Protein 2HIN (pdb70)

Nearest PDB structures (foldseek):
  6on0-assembly1_B  TM=9.895E-01  e=3.705E-09  Ravinvirus N15
  3bd1-assembly1_A-1  TM=7.843E-01  e=5.712E-02  Xylella fastidiosa subsp. sandyi Ann-1
  5w8y-assembly1_A  TM=6.637E-01  e=2.767E-02  Xylella fastidiosa subsp. sandyi Ann-1
  4pu8-assembly1_B  TM=6.101E-01  e=2.568E+00  Shewanella oneidensis MR-1
  2or1-assembly1_L  TM=6.268E-01  e=4.698E+00  Phage 434

CATH classification: 1.10.260.40

Structure (mmCIF, N/CA/C/O backbone):
data_2HIN
#
_entry.id   2HIN
#
_cell.length_a   25.579
_cell.length_b   49.512
_cell.length_c   43.768
_cell.angle_alpha   90.000
_cell.angle_beta   91.750
_cell.angle_gamma   90.000
#
_symmetry.space_group_name_H-M   'P 1 21 1'
#
loop_
_entity.id
_entity.type
_entity.pdbx_description
1 polymer 'Repressor protein'
2 non-polymer 'SULFATE ION'
3 water water
#
loop_
_atom_site.group_PDB
_atom_site.id
_atom_site.type_symbol
_atom_site.label_atom_id
_atom_site.label_alt_id
_atom_site.label_comp_id
_atom_site.label_asym_id
_atom_site.label_entity_id
_atom_site.label_seq_id
_atom_site.pdbx_PDB_ins_code
_atom_site.Cartn_x
_atom_site.Cartn_y
_atom_site.Cartn_z
_atom_site.occupancy
_atom_site.B_iso_or_equiv
_atom_site.auth_seq_id
_atom_site.auth_comp_id
_atom_site.auth_asym_id
_atom_site.auth_atom_id
_atom_site.pdbx_PDB_model_num
ATOM 1 N N . MET A 1 1 ? -3.850 10.167 19.042 1.00 12.95 1 MET A N 1
ATOM 2 C CA . MET A 1 1 ? -3.320 10.492 17.691 1.00 12.17 1 MET A CA 1
ATOM 3 C C . MET A 1 1 ? -3.267 9.230 16.864 1.00 12.47 1 MET A C 1
ATOM 4 O O . MET A 1 1 ? -3.075 8.157 17.400 1.00 13.89 1 MET A O 1
ATOM 9 N N A LYS A 1 2 ? -3.433 9.362 15.563 0.50 12.40 2 LYS A N 1
ATOM 10 N N B LYS A 1 2 ? -3.403 9.420 15.554 0.50 11.91 2 LYS A N 1
ATOM 11 C CA A LYS A 1 2 ? -3.339 8.205 14.693 0.50 12.30 2 LYS A CA 1
ATOM 12 C CA B LYS A 1 2 ? -3.288 8.365 14.544 0.50 12.01 2 LYS A CA 1
ATOM 13 C C A LYS A 1 2 ? -1.892 7.955 14.315 0.50 11.34 2 LYS A C 1
ATOM 14 C C B LYS A 1 2 ? -1.829 7.963 14.370 0.50 10.69 2 LYS A C 1
ATOM 15 O O A LYS A 1 2 ? -1.075 8.877 14.300 0.50 10.95 2 LYS A O 1
ATOM 16 O O B LYS A 1 2 ? -0.935 8.790 14.568 0.50 10.43 2 LYS A O 1
ATOM 27 N N . PRO A 1 3 ? -1.568 6.700 13.962 1.00 11.60 3 PRO A N 1
ATOM 28 C CA . PRO A 1 3 ? -0.200 6.349 13.619 1.00 12.18 3 PRO A CA 1
ATOM 29 C C . PRO A 1 3 ? 0.381 7.219 12.502 1.00 11.00 3 PRO A C 1
ATOM 30 O O . PRO A 1 3 ? 1.538 7.567 12.561 1.00 11.33 3 PRO A O 1
ATOM 34 N N A GLU A 1 4 ? -0.424 7.647 11.535 0.50 10.27 4 GLU A N 1
ATOM 35 N N B GLU A 1 4 ? -0.434 7.567 11.516 0.50 11.30 4 GLU A N 1
ATOM 36 C CA A GLU A 1 4 ? 0.112 8.494 10.459 0.50 11.12 4 GLU A CA 1
ATOM 37 C CA B GLU A 1 4 ? 0.020 8.416 10.417 0.50 12.46 4 GLU A CA 1
ATOM 38 C C A GLU A 1 4 ? 0.466 9.898 10.958 0.50 11.11 4 GLU A C 1
ATOM 39 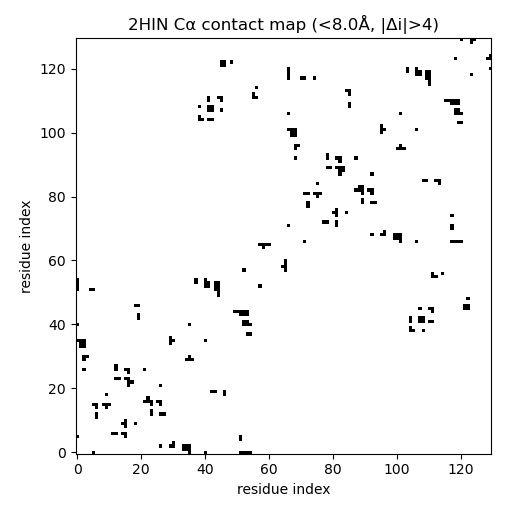C C B GLU A 1 4 ? 0.510 9.765 10.937 0.50 11.89 4 GLU A C 1
ATOM 40 O O A GLU A 1 4 ? 1.300 10.572 10.351 0.50 10.77 4 GLU A O 1
ATOM 41 O O B GLU A 1 4 ? 1.483 10.316 10.420 0.50 11.93 4 GLU A O 1
ATOM 52 N N A GLU A 1 5 ? -0.185 10.359 12.023 0.50 12.02 5 GLU A N 1
ATOM 53 N N B GLU A 1 5 ? -0.171 10.296 11.949 0.50 12.23 5 GLU A N 1
ATOM 54 C CA A GLU A 1 5 ? 0.195 11.627 12.656 0.50 12.99 5 GLU A CA 1
ATOM 55 C CA B GLU A 1 5 ? 0.174 11.600 12.527 0.50 12.86 5 GLU A CA 1
ATOM 56 C C A GLU A 1 5 ? 1.574 11.541 13.216 0.50 12.75 5 GLU A C 1
ATOM 57 C C B GLU A 1 5 ? 1.503 11.578 13.294 0.50 12.43 5 GLU A C 1
ATOM 58 O O A GLU A 1 5 ? 2.395 12.459 13.079 0.50 13.23 5 GLU A O 1
ATOM 59 O O B GLU A 1 5 ? 2.228 12.588 13.348 0.50 11.90 5 GLU A O 1
ATOM 70 N N . LEU A 1 6 ? 1.805 10.437 13.909 1.00 13.16 6 LEU A N 1
ATOM 71 C CA . LEU A 1 6 ? 3.064 10.209 14.526 1.00 13.58 6 LEU A CA 1
ATOM 72 C C . LEU A 1 6 ? 4.128 10.247 13.430 1.00 12.40 6 LEU A C 1
ATOM 73 O O . LEU A 1 6 ? 5.161 10.924 13.578 1.00 14.22 6 LEU A O 1
ATOM 78 N N . VAL A 1 7 ? 3.881 9.551 12.305 1.00 13.38 7 VAL A N 1
ATOM 79 C CA . VAL A 1 7 ? 4.832 9.543 11.191 1.00 13.55 7 VAL A CA 1
ATOM 80 C C . VAL A 1 7 ? 5.026 10.946 10.560 1.00 13.92 7 VAL A C 1
ATOM 81 O O . VAL A 1 7 ? 6.140 11.356 10.279 1.00 16.33 7 VAL A O 1
ATOM 85 N N . ARG A 1 8 ? 3.947 11.697 10.365 1.00 12.66 8 ARG A N 1
ATOM 86 C CA . ARG A 1 8 ? 4.035 13.079 9.858 1.00 13.28 8 ARG A CA 1
ATOM 87 C C . ARG A 1 8 ? 4.883 13.956 10.767 1.00 12.70 8 ARG A C 1
ATOM 88 O O . ARG A 1 8 ? 5.680 14.763 10.298 1.00 14.03 8 ARG A O 1
ATOM 96 N N . HIS A 1 9 ? 4.709 13.810 12.078 1.00 11.77 9 HIS A N 1
ATOM 97 C CA . HIS A 1 9 ? 5.427 14.639 13.038 1.00 12.26 9 HIS A CA 1
ATOM 98 C C . HIS A 1 9 ? 6.937 14.452 12.930 1.00 12.16 9 HIS A C 1
ATOM 99 O O . HIS A 1 9 ? 7.693 15.420 12.959 1.00 13.25 9 HIS A O 1
ATOM 106 N N . PHE A 1 10 ? 7.376 13.200 12.878 1.00 12.08 10 PHE A N 1
ATOM 107 C CA . PHE A 1 10 ? 8.813 12.901 12.895 1.00 13.24 10 PHE A CA 1
ATOM 108 C C . PHE A 1 10 ? 9.421 12.831 11.492 1.00 14.09 10 PHE A C 1
ATOM 109 O O . PHE A 1 10 ? 10.634 12.952 11.347 1.00 17.00 10 PHE A O 1
ATOM 117 N N . GLY A 1 11 ? 8.585 12.583 10.490 1.00 13.90 11 GLY A N 1
ATOM 118 C CA . GLY A 1 11 ? 8.989 12.590 9.068 1.00 14.70 11 GLY A CA 1
ATOM 119 C C . GLY A 1 11 ? 8.920 11.220 8.414 1.00 14.39 11 GLY A C 1
ATOM 120 O O . GLY A 1 11 ? 8.520 11.100 7.254 1.00 16.14 11 GLY A O 1
ATOM 121 N N . ASP A 1 12 ? 9.356 10.176 9.103 1.00 13.64 12 ASP A N 1
ATOM 122 C CA . ASP A 1 12 ? 9.258 8.798 8.592 1.00 13.64 12 ASP A CA 1
ATOM 123 C C . ASP A 1 12 ? 9.190 7.830 9.751 1.00 13.06 12 ASP A C 1
ATOM 124 O O . ASP A 1 12 ? 9.285 8.243 10.918 1.00 13.13 12 ASP A O 1
ATOM 129 N N . VAL A 1 13 ? 8.998 6.556 9.434 1.00 12.99 13 VAL A N 1
ATOM 130 C CA . VAL A 1 13 ? 8.841 5.551 10.486 1.00 13.33 13 VAL A CA 1
ATOM 131 C C . VAL A 1 13 ? 10.072 5.420 11.350 1.00 12.83 13 VAL A C 1
ATOM 132 O O . VAL A 1 13 ? 9.946 5.342 12.571 1.00 13.65 13 VAL A O 1
ATOM 136 N N A GLU A 1 14 ? 11.249 5.399 10.733 0.50 13.44 14 GLU A N 1
ATOM 137 N N B GLU A 1 14 ? 11.257 5.379 10.746 0.50 13.13 14 GLU A N 1
ATOM 138 C CA A GLU A 1 14 ? 12.479 5.225 11.474 0.50 14.29 14 GLU A CA 1
ATOM 139 C CA B GLU A 1 14 ? 12.468 5.204 11.530 0.50 14.55 14 GLU A CA 1
ATOM 140 C C A GLU A 1 14 ? 12.660 6.344 12.497 0.50 13.86 14 GLU A C 1
ATOM 141 C C B GLU A 1 14 ? 12.643 6.348 12.523 0.50 13.86 14 GLU A C 1
ATOM 142 O O A GLU A 1 14 ? 13.011 6.096 13.649 0.50 14.56 14 GLU A O 1
ATOM 143 O O B GLU A 1 14 ? 12.967 6.119 13.688 0.50 14.25 14 GLU A O 1
ATOM 154 N N . LYS A 1 15 ? 12.420 7.577 12.070 1.00 14.05 15 LYS A N 1
ATOM 155 C CA . LYS A 1 15 ? 12.558 8.731 12.959 1.00 13.82 15 LYS A CA 1
ATOM 156 C C . LYS A 1 15 ? 11.474 8.710 14.051 1.00 12.68 15 LYS A C 1
ATOM 157 O O . LYS A 1 15 ? 11.748 9.087 15.182 1.00 13.07 15 LYS A O 1
ATOM 163 N N . ALA A 1 16 ? 10.270 8.263 13.711 1.00 12.28 16 ALA A N 1
ATOM 164 C CA . ALA A 1 16 ? 9.215 8.132 14.713 1.00 12.00 16 ALA A CA 1
ATOM 165 C C . ALA A 1 16 ? 9.581 7.074 15.763 1.00 11.66 16 ALA A C 1
ATOM 166 O O . ALA A 1 16 ? 9.374 7.281 16.963 1.00 12.37 16 ALA A O 1
ATOM 168 N N . ALA A 1 17 ? 10.115 5.937 15.315 1.00 11.51 17 ALA A N 1
ATOM 169 C CA . ALA A 1 17 ? 10.492 4.872 16.237 1.00 11.30 17 ALA A CA 1
ATOM 170 C C . ALA A 1 17 ? 11.533 5.363 17.223 1.00 11.54 17 ALA A C 1
ATOM 171 O O . ALA A 1 17 ? 11.417 5.131 18.419 1.00 12.77 17 ALA A O 1
ATOM 173 N N . VAL A 1 18 ? 12.535 6.070 16.723 1.00 12.19 18 VAL A N 1
ATOM 174 C CA . VAL A 1 18 ? 13.557 6.621 17.619 1.00 13.26 18 VAL A CA 1
ATOM 175 C C . VAL A 1 18 ? 12.913 7.641 18.561 1.00 13.50 18 VAL A C 1
ATOM 176 O O . VAL A 1 18 ? 13.181 7.651 19.761 1.00 15.06 18 VAL A O 1
ATOM 180 N N A GLY A 1 19 ? 12.036 8.492 18.043 0.50 13.43 19 GLY A N 1
ATOM 181 N N B GLY A 1 19 ? 12.080 8.488 17.963 0.50 13.08 19 GLY A N 1
ATOM 182 C CA A GLY A 1 19 ? 11.411 9.534 18.866 0.50 14.23 19 GLY A CA 1
ATOM 183 C CA B GLY A 1 19 ? 11.467 9.615 18.632 0.50 13.51 19 GLY A CA 1
ATOM 184 C C A GLY A 1 19 ? 10.574 9.003 20.004 0.50 14.46 19 GLY A C 1
ATOM 185 C C B GLY A 1 19 ? 10.621 9.224 19.813 0.50 12.81 19 GLY A C 1
ATOM 186 O O A GLY A 1 19 ? 10.533 9.591 21.095 0.50 15.51 19 GLY A O 1
ATOM 187 O O B GLY A 1 19 ? 10.453 10.017 20.737 0.50 12.94 19 GLY A O 1
ATOM 188 N N A VAL A 1 20 ? 9.901 7.887 19.759 0.50 14.25 20 VAL A N 1
ATOM 189 N N B VAL A 1 20 ? 10.073 8.012 19.802 0.50 11.93 20 VAL A N 1
ATOM 190 C CA A VAL A 1 20 ? 8.991 7.334 20.747 0.50 14.09 20 VAL A CA 1
ATOM 191 C CA B VAL A 1 20 ? 9.233 7.567 20.917 0.50 12.66 20 VAL A CA 1
ATOM 192 C C A VAL A 1 20 ? 9.568 6.087 21.458 0.50 13.28 20 VAL A C 1
ATOM 193 C C B VAL A 1 20 ? 9.663 6.244 21.568 0.50 12.25 20 VAL A C 1
ATOM 194 O O A VAL A 1 20 ? 8.872 5.438 22.236 0.50 14.45 20 VAL A O 1
ATOM 195 O O B VAL A 1 20 ? 8.995 5.735 22.447 0.50 13.97 20 VAL A O 1
ATOM 202 N N . GLY A 1 21 ? 10.823 5.728 21.186 1.00 12.86 21 GLY A N 1
ATOM 203 C CA . GLY A 1 21 ? 11.446 4.620 21.912 1.00 13.09 21 GLY A CA 1
ATOM 204 C C . GLY A 1 21 ? 10.913 3.239 21.602 1.00 13.05 21 GLY A C 1
ATOM 205 O O . GLY A 1 21 ? 10.848 2.404 22.498 1.00 14.18 21 GLY A O 1
ATOM 206 N N . VAL A 1 22 ? 10.552 2.972 20.342 1.00 12.26 22 VAL A N 1
ATOM 207 C CA . VAL A 1 22 ? 10.068 1.639 19.927 1.00 12.08 22 VAL A CA 1
ATOM 208 C C . VAL A 1 22 ? 10.821 1.197 18.693 1.00 11.84 22 VAL A C 1
ATOM 209 O O . VAL A 1 22 ? 11.639 1.932 18.151 1.00 12.92 22 VAL A O 1
ATOM 213 N N . THR A 1 23 ? 10.555 -0.022 18.256 1.00 12.29 23 THR A N 1
ATOM 214 C CA . THR A 1 23 ? 11.142 -0.514 17.011 1.00 11.57 23 THR A CA 1
ATOM 215 C C . THR A 1 23 ? 10.374 0.050 15.809 1.00 10.64 23 THR A C 1
ATOM 216 O O . THR A 1 23 ? 9.167 0.298 15.874 1.00 10.95 23 THR A O 1
ATOM 220 N N . PRO A 1 24 ? 11.050 0.154 14.660 1.00 10.99 24 PRO A N 1
ATOM 221 C CA . PRO A 1 24 ? 10.310 0.488 13.444 1.00 10.60 24 PRO A CA 1
ATOM 222 C C . PRO A 1 24 ? 9.188 -0.500 13.160 1.00 10.52 24 PRO A C 1
ATOM 223 O O . PRO A 1 24 ? 8.113 -0.099 12.706 1.00 10.51 24 PRO A O 1
ATOM 227 N N . GLY A 1 25 ? 9.437 -1.782 13.378 1.00 10.17 25 GLY A N 1
ATOM 228 C CA . GLY A 1 25 ? 8.414 -2.785 13.152 1.00 10.61 25 GLY A CA 1
ATOM 229 C C . GLY A 1 25 ? 7.155 -2.536 13.962 1.00 10.22 25 GLY A C 1
ATOM 230 O O . GLY A 1 25 ? 6.050 -2.742 13.476 1.00 10.52 25 GLY A O 1
ATOM 231 N N . ALA A 1 26 ? 7.308 -2.071 15.207 1.00 10.40 26 ALA A N 1
ATOM 232 C CA . ALA A 1 26 ? 6.154 -1.739 16.026 1.00 10.16 26 ALA A CA 1
ATOM 233 C C . ALA A 1 26 ? 5.344 -0.618 15.398 1.00 9.75 26 ALA A C 1
ATOM 234 O O . ALA A 1 26 ? 4.123 -0.656 15.418 1.00 10.31 26 ALA A O 1
ATOM 236 N N . VAL A 1 27 ? 6.015 0.411 14.893 1.00 9.76 27 VAL A N 1
ATOM 237 C CA . VAL A 1 27 ? 5.293 1.522 14.261 1.00 9.61 27 VAL A CA 1
ATOM 238 C C . VAL A 1 27 ? 4.505 1.035 13.037 1.00 9.00 27 VAL A C 1
ATOM 239 O O . VAL A 1 27 ? 3.349 1.413 12.846 1.00 9.19 27 VAL A O 1
ATOM 243 N N . TYR A 1 28 ? 5.114 0.161 12.223 1.00 8.97 28 TYR A N 1
ATOM 244 C CA . TYR A 1 28 ? 4.370 -0.416 11.094 1.00 9.54 28 TYR A CA 1
ATOM 245 C C . TYR A 1 28 ? 3.171 -1.225 11.585 1.00 9.60 28 TYR A C 1
ATOM 246 O O . TYR A 1 28 ? 2.138 -1.193 10.942 1.00 9.80 28 TYR A O 1
ATOM 255 N N A GLN A 1 29 ? 3.293 -1.935 12.705 0.50 9.78 29 GLN A N 1
ATOM 256 N N B GLN A 1 29 ? 3.310 -1.956 12.693 0.50 9.52 29 GLN A N 1
ATOM 257 C CA A GLN A 1 29 ? 2.133 -2.661 13.203 0.50 10.10 29 GLN A CA 1
ATOM 258 C CA B GLN A 1 29 ? 2.147 -2.650 13.235 0.50 10.07 29 GLN A CA 1
ATOM 259 C C A GLN A 1 29 ? 1.038 -1.731 13.730 0.50 9.93 29 GLN A C 1
ATOM 260 C C B GLN A 1 29 ? 1.046 -1.676 13.610 0.50 9.65 29 GLN A C 1
ATOM 261 O O A GLN A 1 29 ? -0.141 -2.063 13.647 0.50 9.36 29 GLN A O 1
ATOM 262 O O B GLN A 1 29 ? -0.120 -1.927 13.308 0.50 9.41 29 GLN A O 1
ATOM 273 N N . TRP A 1 30 ? 1.400 -0.562 14.252 1.00 9.09 30 TRP A N 1
ATOM 274 C CA . TRP A 1 30 ? 0.381 0.443 14.604 1.00 9.23 30 TRP A CA 1
ATOM 275 C C . TRP A 1 30 ? -0.334 0.952 13.352 1.00 9.35 30 TRP A C 1
ATOM 276 O O . TRP A 1 30 ? -1.546 1.085 13.337 1.00 9.47 30 TRP A O 1
ATOM 287 N N . LEU A 1 31 ? 0.437 1.227 12.305 1.00 9.19 31 LEU A N 1
ATOM 288 C CA . LEU A 1 31 ? -0.153 1.664 11.027 1.00 9.14 31 LEU A CA 1
ATOM 289 C C . LEU A 1 31 ? -1.120 0.612 10.521 1.00 9.59 31 LEU A C 1
ATOM 290 O O . LEU A 1 31 ? -2.253 0.919 10.140 1.00 9.63 31 LEU A O 1
ATOM 295 N N . GLN A 1 32 ? -0.672 -0.639 10.515 1.00 9.45 32 GLN A N 1
ATOM 296 C CA . GLN A 1 32 ? -1.512 -1.728 10.016 1.00 9.72 32 GLN A CA 1
ATOM 297 C C . GLN A 1 32 ? -2.770 -1.909 10.855 1.00 9.89 32 GLN A C 1
ATOM 298 O O . GLN A 1 32 ? -3.811 -2.284 10.334 1.00 11.18 32 GLN A O 1
ATOM 304 N N . ALA A 1 33 ? -2.642 -1.702 12.152 1.00 9.48 33 ALA A N 1
ATOM 305 C CA . ALA A 1 33 ? -3.768 -1.855 13.081 1.00 10.24 33 ALA A CA 1
ATOM 306 C C . ALA A 1 33 ? -4.700 -0.682 13.075 1.00 10.23 33 ALA A C 1
ATOM 307 O O . ALA A 1 33 ? -5.790 -0.748 13.656 1.00 11.65 33 ALA A O 1
ATOM 309 N N A GLY A 1 34 ? -4.322 0.411 12.415 0.50 10.29 34 GLY A N 1
ATOM 310 N N B GLY A 1 34 ? -4.277 0.415 12.447 0.50 10.91 34 GLY A N 1
ATOM 311 C CA A GLY A 1 34 ? -5.107 1.630 12.442 0.50 11.25 34 GLY A CA 1
ATOM 312 C CA B GLY A 1 34 ? -5.015 1.663 12.452 0.50 11.88 34 GLY A CA 1
ATOM 313 C C A GLY A 1 34 ? -5.194 2.232 13.829 0.50 10.88 34 GLY A C 1
ATOM 314 C C B GLY A 1 34 ? -5.018 2.374 13.790 0.50 11.77 34 GLY A C 1
ATOM 315 O O A GLY A 1 34 ? -6.152 2.931 14.127 0.50 11.29 34 GLY A O 1
ATOM 316 O O B GLY A 1 34 ? -5.698 3.388 13.905 0.50 13.24 34 GLY A O 1
ATOM 317 N N A GLU A 1 35 ? -4.223 1.968 14.695 0.50 10.03 35 GLU A N 1
ATOM 318 N N B GLU A 1 35 ? -4.260 1.856 14.771 0.50 11.68 35 GLU A N 1
ATOM 319 C CA A GLU A 1 35 ? -4.254 2.582 15.993 0.50 11.91 35 GLU A CA 1
ATOM 320 C CA B GLU A 1 35 ? -4.376 2.223 16.179 0.50 12.20 35 GLU A CA 1
ATOM 321 C C A GLU A 1 35 ? -3.041 2.212 16.813 0.50 11.45 35 GLU A C 1
ATOM 322 C C B GLU A 1 35 ? -2.997 2.157 16.834 0.50 11.68 35 GLU A C 1
ATOM 323 O O A GLU A 1 35 ? -2.506 1.096 16.770 0.50 12.58 35 GLU A O 1
ATOM 324 O O B GLU A 1 35 ? -2.242 1.194 16.630 0.50 11.38 35 GLU A O 1
ATOM 335 N N . ILE A 1 36 ? -2.653 3.194 17.602 1.00 11.09 36 ILE A N 1
ATOM 336 C CA . ILE A 1 36 ? -1.565 3.114 18.567 1.00 11.48 36 ILE A CA 1
ATOM 337 C C . ILE A 1 36 ? -2.189 2.722 19.904 1.00 11.50 36 ILE A C 1
ATOM 338 O O . ILE A 1 36 ? -3.200 3.310 20.312 1.00 12.04 36 ILE A O 1
ATOM 343 N N . PRO A 1 37 ? -1.606 1.754 20.622 1.00 13.35 37 PRO A N 1
ATOM 344 C CA . PRO A 1 37 ? -2.138 1.383 21.937 1.00 14.37 37 PRO A CA 1
ATOM 345 C C . PRO A 1 37 ? -2.257 2.579 22.878 1.00 13.62 37 PRO A C 1
ATOM 346 O O . PRO A 1 37 ? -1.411 3.459 22.865 1.00 12.64 37 PRO A O 1
ATOM 350 N N . PRO A 1 38 ? -3.310 2.628 23.701 1.00 14.90 38 PRO A N 1
ATOM 351 C CA . PRO A 1 38 ? -3.506 3.802 24.572 1.00 14.75 38 PRO A CA 1
ATOM 352 C C . PRO A 1 38 ? -2.345 4.189 25.498 1.00 13.79 38 PRO A C 1
ATOM 353 O O . PRO A 1 38 ? -2.062 5.381 25.630 1.00 12.89 38 PRO A O 1
ATOM 357 N N A LEU A 1 39 ? -1.812 3.202 26.201 0.50 13.94 39 LEU A N 1
ATOM 358 N N B LEU A 1 39 ? -1.575 3.240 26.061 0.50 13.09 39 LEU A N 1
ATOM 359 C CA A LEU A 1 39 ? -0.739 3.443 27.118 0.50 13.47 39 LEU A CA 1
ATOM 360 C CA B LEU A 1 39 ? -0.374 3.624 26.860 0.50 12.26 39 LEU A CA 1
ATOM 361 C C A LEU A 1 39 ? 0.365 4.132 26.334 0.50 12.56 39 LEU A C 1
ATOM 362 C C B LEU A 1 39 ? 0.706 4.318 26.014 0.50 11.43 39 LEU A C 1
ATOM 363 O O A LEU A 1 39 ? 0.950 5.128 26.765 0.50 12.64 39 LEU A O 1
ATOM 364 O O B LEU A 1 39 ? 1.345 5.292 26.459 0.50 10.50 39 LEU A O 1
ATOM 373 N N A ARG A 1 40 ? 0.623 3.590 25.156 0.50 11.77 40 ARG A N 1
ATOM 374 N N B ARG A 1 40 ? 0.920 3.817 24.799 0.50 10.22 40 ARG A N 1
ATOM 375 C CA A ARG A 1 40 ? 1.639 4.130 24.280 0.50 10.90 40 ARG A CA 1
ATOM 376 C CA B ARG A 1 40 ? 1.893 4.426 23.903 0.50 10.43 40 ARG A CA 1
ATOM 377 C C A ARG A 1 40 ? 1.299 5.543 23.805 0.50 9.94 40 ARG A C 1
ATOM 378 C C B ARG A 1 40 ? 1.416 5.814 23.471 0.50 9.94 40 ARG A C 1
ATOM 379 O O A ARG A 1 40 ? 2.187 6.397 23.768 0.50 9.44 40 ARG A O 1
ATOM 380 O O B ARG A 1 40 ? 2.219 6.743 23.368 0.50 9.30 40 ARG A O 1
ATOM 395 N N A GLN A 1 41 ? 0.037 5.823 23.457 0.50 9.03 41 GLN A N 1
ATOM 396 N N B GLN A 1 41 ? 0.103 5.977 23.274 0.50 9.85 41 GLN A N 1
ATOM 397 C CA A GLN A 1 41 ? -0.319 7.178 23.013 0.50 9.21 41 GLN A CA 1
ATOM 398 C CA B GLN A 1 41 ? -0.439 7.299 22.977 0.50 9.81 41 GLN A CA 1
ATOM 399 C C A GLN A 1 41 ? 0.015 8.206 24.079 0.50 8.65 41 GLN A C 1
ATOM 400 C C B GLN A 1 41 ? -0.105 8.284 24.081 0.50 9.43 41 GLN A C 1
ATOM 401 O O A GLN A 1 41 ? 0.481 9.306 23.769 0.50 9.23 41 GLN A O 1
ATOM 402 O O B GLN A 1 41 ? 0.241 9.432 23.799 0.50 8.92 41 GLN A O 1
ATOM 413 N N . SER A 1 42 ? -0.237 7.885 25.342 1.00 9.20 42 SER A N 1
ATOM 414 C CA . SER A 1 42 ? 0.116 8.790 26.434 1.00 9.36 42 SER A CA 1
ATOM 415 C C . SER A 1 42 ? 1.583 9.133 26.418 1.00 9.23 42 SER A C 1
ATOM 416 O O . SER A 1 42 ? 1.975 10.284 26.615 1.00 9.57 42 SER A O 1
ATOM 419 N N . ASP A 1 43 ? 2.407 8.123 26.208 1.00 9.32 43 ASP A N 1
ATOM 420 C CA . ASP A 1 43 ? 3.853 8.334 26.176 1.00 9.96 43 ASP A CA 1
ATOM 421 C C . ASP A 1 43 ? 4.255 9.239 24.998 1.00 9.72 43 ASP A C 1
ATOM 422 O O . ASP A 1 43 ? 5.143 10.074 25.146 1.00 10.51 43 ASP A O 1
ATOM 427 N N . ILE A 1 44 ? 3.618 9.061 23.842 1.00 9.77 44 ILE A N 1
ATOM 428 C CA . ILE A 1 44 ? 3.908 9.895 22.682 1.00 9.65 44 ILE A CA 1
ATOM 429 C C . ILE A 1 44 ? 3.504 11.342 22.965 1.00 8.97 44 ILE A C 1
ATOM 430 O O . ILE A 1 44 ? 4.234 12.275 22.606 1.00 9.79 44 ILE A O 1
ATOM 435 N N . GLU A 1 45 ? 2.355 11.538 23.598 1.00 9.06 45 GLU A N 1
ATOM 436 C CA . GLU A 1 45 ? 1.914 12.884 23.971 1.00 9.20 45 GLU A CA 1
ATOM 437 C C . GLU A 1 45 ? 2.929 13.562 24.874 1.00 8.80 45 GLU A C 1
ATOM 438 O O . GLU A 1 45 ? 3.325 14.702 24.651 1.00 9.98 45 GLU A O 1
ATOM 444 N N . VAL A 1 46 ? 3.407 12.849 25.879 1.00 8.92 46 VAL A N 1
ATOM 445 C CA . VAL A 1 46 ? 4.404 13.402 26.801 1.00 9.66 46 VAL A CA 1
ATOM 446 C C . VAL A 1 46 ? 5.722 13.641 26.058 1.00 9.18 46 VAL A C 1
ATOM 447 O O . VAL A 1 46 ? 6.332 14.707 26.210 1.00 10.34 46 VAL A O 1
ATOM 451 N N . ARG A 1 47 ? 6.180 12.676 25.283 1.00 9.60 47 ARG A N 1
ATOM 452 C CA . ARG A 1 47 ? 7.508 12.751 24.709 1.00 11.11 47 ARG A CA 1
ATOM 453 C C . ARG A 1 47 ? 7.612 13.667 23.499 1.00 10.72 47 ARG A C 1
ATOM 454 O O . ARG A 1 47 ? 8.720 13.952 23.072 1.00 13.68 47 ARG A O 1
ATOM 462 N N . THR A 1 48 ? 6.485 14.178 23.018 1.00 10.36 48 THR A N 1
ATOM 463 C CA . THR A 1 48 ? 6.434 15.261 22.029 1.00 10.72 48 THR A CA 1
ATOM 464 C C . THR A 1 48 ? 6.081 16.592 22.691 1.00 10.90 48 THR A C 1
ATOM 465 O O . THR A 1 48 ? 5.726 17.555 22.000 1.00 11.27 48 THR A O 1
ATOM 469 N N . ALA A 1 49 ? 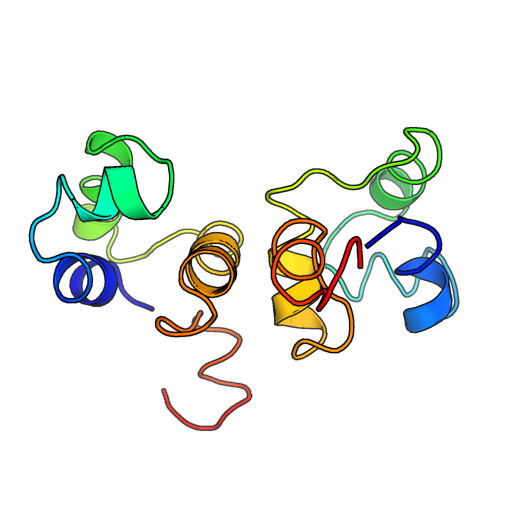6.214 16.673 24.016 1.00 10.60 49 ALA A N 1
ATOM 470 C CA . ALA A 1 49 ? 5.952 17.923 24.756 1.00 11.17 49 ALA A CA 1
ATOM 471 C C . ALA A 1 49 ? 4.542 18.436 24.443 1.00 11.06 49 ALA A C 1
ATOM 472 O O . ALA A 1 49 ? 4.299 19.632 24.302 1.00 11.85 49 ALA A O 1
ATOM 474 N N . TYR A 1 50 ? 3.627 17.494 24.323 1.00 10.51 50 TYR A N 1
ATOM 475 C CA . TYR A 1 50 ? 2.197 17.709 24.138 1.00 11.74 50 TYR A CA 1
ATOM 476 C C . TYR A 1 50 ? 1.826 18.142 22.735 1.00 11.84 50 TYR A C 1
ATOM 477 O O . TYR A 1 50 ? 0.676 18.511 22.486 1.00 13.96 50 TYR A O 1
ATOM 486 N N A LYS A 1 51 ? 2.766 18.093 21.798 0.50 12.14 51 LYS A N 1
ATOM 487 N N B LYS A 1 51 ? 2.766 18.091 21.811 0.50 11.37 51 LYS A N 1
ATOM 488 C CA A LYS A 1 51 ? 2.452 18.494 20.412 0.50 13.07 51 LYS A CA 1
ATOM 489 C CA B LYS A 1 51 ? 2.454 18.484 20.436 0.50 13.06 51 LYS A CA 1
ATOM 490 C C A LYS A 1 51 ? 1.523 17.522 19.706 0.50 12.79 51 LYS A C 1
ATOM 491 C C B LYS A 1 51 ? 1.403 17.530 19.871 0.50 12.82 51 LYS A C 1
ATOM 492 O O A LYS A 1 51 ? 0.746 17.938 18.853 0.50 12.99 51 LYS A O 1
ATOM 493 O O B LYS A 1 51 ? 0.350 17.961 19.379 0.50 13.62 51 LYS A O 1
ATOM 504 N N . LEU A 1 52 ? 1.653 16.230 20.006 1.00 11.55 52 LEU A N 1
ATOM 505 C CA . LEU A 1 52 ? 0.690 15.214 19.569 1.00 11.96 52 LEU A CA 1
ATOM 506 C C . LEU A 1 52 ? -0.177 14.850 20.769 1.00 12.28 52 LEU A C 1
ATOM 507 O O . LEU A 1 52 ? 0.321 14.695 21.886 1.00 15.10 52 LEU A O 1
ATOM 512 N N A LYS A 1 53 ? -1.475 14.720 20.554 0.50 12.45 53 LYS A N 1
ATOM 513 N N B LYS A 1 53 ? -1.475 14.721 20.520 0.50 12.55 53 LYS A N 1
ATOM 514 C CA A LYS A 1 53 ? -2.385 14.435 21.650 0.50 12.08 53 LYS A CA 1
ATOM 515 C CA B LYS A 1 53 ? -2.470 14.444 21.551 0.50 12.09 53 LYS A CA 1
ATOM 516 C C A LYS A 1 53 ? -2.999 13.063 21.517 0.50 11.37 53 LYS A C 1
ATOM 517 C C B LYS A 1 53 ? -2.940 13.006 21.478 0.50 11.14 53 LYS A C 1
ATOM 518 O O A LYS A 1 53 ? -3.515 12.682 20.447 0.50 11.86 53 LYS A O 1
ATOM 519 O O B LYS A 1 53 ? -3.301 12.515 20.394 0.50 11.31 53 LYS A O 1
ATOM 530 N N . SER A 1 54 ? -2.979 12.328 22.617 1.00 11.07 54 SER A N 1
ATOM 531 C CA . SER A 1 54 ? -3.661 11.065 22.706 1.00 11.14 54 SER A CA 1
ATOM 532 C C . SER A 1 54 ? -5.140 11.246 22.398 1.00 11.02 54 SER A C 1
ATOM 533 O O . SER A 1 54 ? -5.704 12.334 22.559 1.00 11.27 54 SER A O 1
ATOM 536 N N . ASP A 1 55 ? -5.781 10.167 22.021 1.00 12.10 55 ASP A N 1
ATOM 537 C CA . ASP A 1 55 ? -7.216 10.193 21.822 1.00 12.65 55 ASP A CA 1
ATOM 538 C C . ASP A 1 55 ? -7.909 10.589 23.136 1.00 12.18 55 ASP A C 1
ATOM 539 O O . ASP A 1 55 ? -8.884 11.339 23.110 1.00 12.68 55 ASP A O 1
ATOM 544 N N . PHE A 1 56 ? -7.385 10.141 24.280 1.00 11.84 56 PHE A N 1
ATOM 545 C CA . PHE A 1 56 ? -7.922 10.507 25.591 1.00 11.79 56 PHE A CA 1
ATOM 546 C C . PHE A 1 56 ? -7.986 12.041 25.736 1.00 10.81 56 PHE A C 1
ATOM 547 O O . PHE A 1 56 ? -9.020 12.620 26.071 1.00 12.03 56 PHE A O 1
ATOM 555 N N . THR A 1 57 ? -6.869 12.696 25.472 1.00 10.31 57 THR A N 1
ATOM 556 C CA . THR A 1 57 ? -6.801 14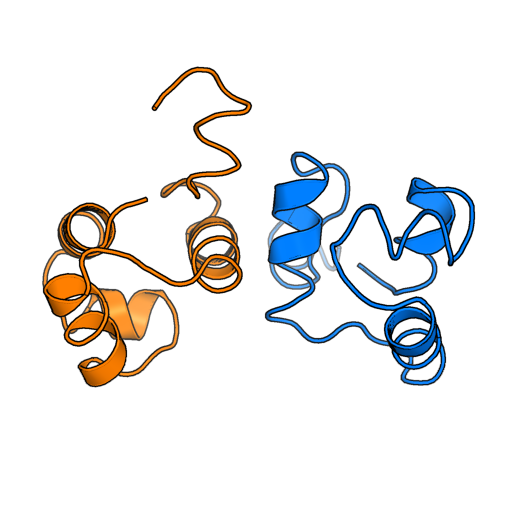.141 25.633 1.00 10.56 57 THR A CA 1
ATOM 557 C C . THR A 1 57 ? -7.644 14.857 24.576 1.00 10.40 57 THR A C 1
ATOM 558 O O . THR A 1 57 ? -8.381 15.787 24.878 1.00 11.25 57 THR A O 1
ATOM 562 N N A SER A 1 58 ? -7.503 14.475 23.320 0.49 10.64 58 SER A N 1
ATOM 563 N N B SER A 1 58 ? -7.576 14.348 23.344 0.50 10.58 58 SER A N 1
ATOM 564 C CA A SER A 1 58 ? -8.190 15.233 22.287 0.49 11.38 58 SER A CA 1
ATOM 565 C CA B SER A 1 58 ? -8.309 14.925 22.215 0.50 11.42 58 SER A CA 1
ATOM 566 C C A SER A 1 58 ? -9.704 15.158 22.477 0.49 10.82 58 SER A C 1
ATOM 567 C C B SER A 1 58 ? -9.820 14.875 22.433 0.50 11.20 58 SER A C 1
ATOM 568 O O A SER A 1 58 ? -10.402 16.162 22.290 0.49 11.76 58 SER A O 1
ATOM 569 O O B SER A 1 58 ? -10.519 15.825 22.087 0.50 12.61 58 SER A O 1
ATOM 574 N N A GLN A 1 59 ? -10.198 13.974 22.849 0.50 10.60 59 GLN A N 1
ATOM 575 N N B GLN A 1 59 ? -10.340 13.779 22.973 0.50 11.12 59 GLN A N 1
ATOM 576 C CA A GLN A 1 59 ? -11.639 13.730 23.069 0.50 11.63 59 GLN A CA 1
ATOM 577 C CA B GLN A 1 59 ? -11.790 13.692 23.166 0.50 12.02 59 GLN A CA 1
ATOM 578 C C A GLN A 1 59 ? -12.219 14.713 24.095 0.50 11.42 59 GLN A C 1
ATOM 579 C C B GLN A 1 59 ? -12.238 14.783 24.130 0.50 11.21 59 GLN A C 1
ATOM 580 O O A GLN A 1 59 ? -13.372 15.136 23.981 0.50 11.25 59 GLN A O 1
ATOM 581 O O B GLN A 1 59 ? -13.162 15.552 23.848 0.50 11.78 59 GLN A O 1
ATOM 592 N N A ARG A 1 60 ? -11.421 15.041 25.104 0.50 11.41 60 ARG A N 1
ATOM 593 N N B ARG A 1 60 ? -11.589 14.807 25.287 0.50 10.10 60 ARG A N 1
ATOM 594 C CA A ARG A 1 60 ? -11.822 15.953 26.182 0.50 13.59 60 ARG A CA 1
ATOM 595 C CA B ARG A 1 60 ? -12.037 15.617 26.414 0.50 11.85 60 ARG A CA 1
ATOM 596 C C A ARG A 1 60 ? -11.582 17.401 25.812 0.50 14.69 60 ARG A C 1
ATOM 597 C C B ARG A 1 60 ? -11.786 17.084 26.232 0.50 10.84 60 ARG A C 1
ATOM 598 O O A ARG A 1 60 ? -12.247 18.295 26.328 0.50 15.98 60 ARG A O 1
ATOM 599 O O B ARG A 1 60 ? -12.621 17.891 26.607 0.50 12.14 60 ARG A O 1
ATOM 614 N N A MET A 1 61 ? -10.616 17.627 24.931 0.50 16.86 61 MET A N 1
ATOM 615 N N B MET A 1 61 ? -10.618 17.445 25.721 0.50 10.65 61 MET A N 1
ATOM 616 C CA A MET A 1 61 ? -10.156 18.956 24.576 0.50 19.18 61 MET A CA 1
ATOM 617 C CA B MET A 1 61 ? -10.211 18.824 25.794 0.50 12.30 61 MET A CA 1
ATOM 618 C C A MET A 1 61 ? -10.758 19.255 23.221 0.50 20.48 61 MET A C 1
ATOM 619 C C B MET A 1 61 ? -10.647 19.608 24.551 0.50 14.23 61 MET A C 1
ATOM 620 O O A MET A 1 61 ? -10.219 20.016 22.422 0.50 23.17 61 MET A O 1
ATOM 621 O O B MET A 1 61 ? -10.364 20.809 24.461 0.50 14.65 61 MET A O 1
ATOM 630 N N A GLY A 1 62 ? -11.893 18.628 22.953 0.50 20.82 62 GLY A N 1
ATOM 631 N N B GLY A 1 62 ? -11.434 18.964 23.676 0.50 17.37 62 GLY A N 1
ATOM 632 C CA A GLY A 1 62 ? -12.705 19.024 21.835 0.50 20.62 62 GLY A CA 1
ATOM 633 C CA B GLY A 1 62 ? -12.108 19.617 22.519 0.50 18.03 62 GLY A CA 1
ATOM 634 C C A GLY A 1 62 ? -13.909 19.771 22.347 0.50 21.05 62 GLY A C 1
ATOM 635 C C B GLY A 1 62 ? -13.555 20.048 22.764 0.50 19.32 62 GLY A C 1
ATOM 636 O O A GLY A 1 62 ? -14.765 19.197 23.031 0.50 23.04 62 GLY A O 1
ATOM 637 O O B GLY A 1 62 ? -14.225 19.520 23.663 0.50 20.67 62 GLY A O 1
ATOM 638 N N . LYS A 1 63 ? -14.015 21.043 21.992 0.50 19.49 63 LYS A N 1
ATOM 639 C CA . LYS A 1 63 ? -15.272 21.739 22.275 0.50 19.19 63 LYS A CA 1
ATOM 640 C C . LYS A 1 63 ? -16.479 20.949 21.784 0.50 18.28 63 LYS A C 1
ATOM 641 O O . LYS A 1 63 ? -17.587 21.162 22.261 0.50 17.54 63 LYS A O 1
ATOM 647 N N . GLU A 1 64 ? -16.252 20.052 20.831 0.50 18.36 64 GLU A N 1
ATOM 648 C CA . GLU A 1 64 ? -17.284 19.150 20.332 0.50 19.64 64 GLU A CA 1
ATOM 649 C C . GLU A 1 64 ? -16.667 17.758 20.265 0.50 19.60 64 GLU A C 1
ATOM 650 O O . GLU A 1 64 ? -16.030 17.297 21.211 0.50 18.67 64 GLU A O 1
ATOM 656 N N . GLY A 1 65 ? -16.831 17.111 19.119 0.50 21.57 65 GLY A N 1
ATOM 657 C CA . GLY A 1 65 ? -16.184 15.837 18.866 0.50 22.48 65 GLY A CA 1
ATOM 658 C C . GLY A 1 65 ? -14.804 16.024 18.260 0.50 23.92 65 GLY A C 1
ATOM 659 O O . GLY A 1 65 ? -14.498 15.459 17.209 0.50 25.43 65 GLY A O 1
ATOM 660 N N . HIS A 1 66 ? -13.972 16.840 18.904 0.50 24.54 66 HIS A N 1
ATOM 661 C CA . HIS A 1 66 ? -12.546 16.838 18.603 0.50 23.94 66 HIS A CA 1
ATOM 662 C C . HIS A 1 66 ? -12.220 17.752 17.427 0.50 24.72 66 HIS A C 1
ATOM 663 O O . HIS A 1 66 ? -11.323 17.462 16.635 0.50 25.59 66 HIS A O 1
ATOM 670 N N . MET B 1 1 ? 7.252 11.586 38.110 1.00 13.79 1 MET B N 1
ATOM 671 C CA . MET B 1 1 ? 6.747 11.703 39.499 1.00 12.50 1 MET B CA 1
ATOM 672 C C . MET B 1 1 ? 7.083 10.442 40.271 1.00 12.38 1 MET B C 1
ATOM 673 O O . MET B 1 1 ? 7.100 9.333 39.725 1.00 14.23 1 MET B O 1
ATOM 678 N N . LYS B 1 2 ? 7.317 10.623 41.561 1.00 12.53 2 LYS B N 1
ATOM 679 C CA . LYS B 1 2 ? 7.549 9.521 42.487 1.00 12.59 2 LYS B CA 1
ATOM 680 C C . LYS B 1 2 ? 6.219 8.933 42.924 1.00 11.50 2 LYS B C 1
ATOM 681 O O . LYS B 1 2 ? 5.188 9.612 42.936 1.00 11.41 2 LYS B O 1
ATOM 687 N N . PRO B 1 3 ? 6.240 7.663 43.372 1.00 11.83 3 PRO B N 1
ATOM 688 C CA . PRO B 1 3 ? 4.996 7.068 43.836 1.00 12.34 3 PRO B CA 1
ATOM 689 C C . PRO B 1 3 ? 4.347 7.804 44.981 1.00 11.25 3 PRO B C 1
ATOM 690 O O . PRO B 1 3 ? 3.145 7.874 45.057 1.00 11.70 3 PRO B O 1
ATOM 694 N N . GLU B 1 4 ? 5.144 8.376 45.877 1.00 10.88 4 GLU B N 1
ATOM 695 C CA . GLU B 1 4 ? 4.571 9.144 46.985 1.00 12.25 4 GLU B CA 1
ATOM 696 C C . GLU B 1 4 ? 3.812 10.368 46.497 1.00 11.93 4 GLU B C 1
ATOM 697 O O . GLU B 1 4 ? 2.836 10.765 47.123 1.00 12.83 4 GLU B O 1
ATOM 703 N N . GLU B 1 5 ? 4.255 10.972 45.391 1.00 12.45 5 GLU B N 1
ATOM 704 C CA . GLU B 1 5 ? 3.593 12.140 44.828 1.00 13.04 5 GLU B CA 1
ATOM 705 C C . GLU B 1 5 ? 2.240 11.748 44.251 1.00 12.49 5 GLU B C 1
ATOM 706 O O . GLU B 1 5 ? 1.255 12.482 44.371 1.00 12.81 5 GLU B O 1
ATOM 712 N N . LEU B 1 6 ? 2.189 10.590 43.609 1.00 12.21 6 LEU B N 1
ATOM 713 C CA . LEU B 1 6 ? 0.945 10.062 43.126 1.00 13.03 6 LEU B CA 1
ATOM 714 C C . LEU B 1 6 ? -0.042 9.874 44.269 1.00 12.26 6 LEU B C 1
ATOM 715 O O . LEU B 1 6 ? -1.190 10.285 44.202 1.00 13.18 6 LEU B O 1
ATOM 720 N N . VAL B 1 7 ? 0.422 9.270 45.354 1.00 12.11 7 VAL B N 1
ATOM 721 C CA . VAL B 1 7 ? -0.459 9.013 46.494 1.00 12.73 7 VAL B CA 1
ATOM 722 C C . VAL B 1 7 ? -0.921 10.326 47.134 1.00 12.25 7 VAL B C 1
ATOM 723 O O . VAL B 1 7 ? -2.093 10.470 47.464 1.00 13.84 7 VAL B O 1
ATOM 727 N N . ARG B 1 8 ? -0.013 11.281 47.307 1.00 13.05 8 ARG B N 1
ATOM 728 C CA . ARG B 1 8 ? -0.383 12.586 47.882 1.00 14.72 8 ARG B CA 1
ATOM 729 C C . ARG B 1 8 ? -1.459 13.283 47.042 1.00 14.38 8 ARG B C 1
ATOM 730 O O . ARG B 1 8 ? -2.354 13.923 47.574 1.00 16.10 8 ARG B O 1
ATOM 738 N N A HIS B 1 9 ? -1.439 13.079 45.711 0.50 13.71 9 HIS B N 1
ATOM 739 N N B HIS B 1 9 ? -1.322 13.220 45.735 0.50 13.41 9 HIS B N 1
ATOM 740 C CA A HIS B 1 9 ? -2.400 13.696 44.754 0.50 13.71 9 HIS B CA 1
ATOM 741 C CA B HIS B 1 9 ? -2.215 13.967 44.917 0.50 12.85 9 HIS B CA 1
ATOM 742 C C A HIS B 1 9 ? -3.834 13.161 44.863 0.50 13.58 9 HIS B C 1
ATOM 743 C C B HIS B 1 9 ? -3.645 13.534 45.253 0.50 13.10 9 HIS B C 1
ATOM 744 O O A HIS B 1 9 ? -4.797 13.929 44.853 0.50 14.31 9 HIS B O 1
ATOM 745 O O B HIS B 1 9 ? -4.541 14.359 45.363 0.50 13.92 9 HIS B O 1
ATOM 758 N N A PHE B 1 10 ? -3.978 11.842 44.934 0.50 13.05 10 PHE B N 1
ATOM 759 N N B PHE B 1 10 ? -3.828 12.233 45.475 0.50 13.28 10 PHE B N 1
ATOM 760 C CA A PHE B 1 10 ? -5.305 11.255 44.994 0.50 13.59 10 PHE B CA 1
ATOM 761 C CA B PHE B 1 10 ? -5.147 11.666 45.737 0.50 14.60 10 PHE B CA 1
ATOM 762 C C A PHE B 1 10 ? -5.795 11.063 46.424 0.50 14.03 10 PHE B C 1
ATOM 763 C C B PHE B 1 10 ? -5.477 11.455 47.218 0.50 15.46 10 PHE B C 1
ATOM 764 O O A PHE B 1 10 ? -6.971 10.799 46.652 0.50 15.52 10 PHE B O 1
ATOM 765 O O B PHE B 1 10 ? -6.642 11.309 47.589 0.50 17.46 10 PHE B O 1
ATOM 780 N N A GLY B 1 11 ? -4.886 11.170 47.387 0.50 14.50 11 GLY B N 1
ATOM 781 N N B GLY B 1 11 ? -4.470 11.431 48.073 0.50 16.12 11 GLY B N 1
ATOM 782 C CA A GLY B 1 11 ? -5.261 11.172 48.796 0.50 14.83 11 GLY B CA 1
ATOM 783 C CA B GLY B 1 11 ? -4.713 11.195 49.487 0.50 15.85 11 GLY B CA 1
ATOM 784 C C A GLY B 1 11 ? -4.834 9.936 49.536 0.50 16.42 11 GLY B C 1
ATOM 785 C C B GLY B 1 11 ? -4.803 9.732 49.912 0.50 16.06 11 GLY B C 1
ATOM 786 O O A GLY B 1 11 ? -4.072 9.983 50.494 0.50 17.81 11 GLY B O 1
ATOM 787 O O B GLY B 1 11 ? -4.930 9.494 51.113 0.50 17.56 11 GLY B O 1
ATOM 788 N N A ASP B 1 12 ? -5.370 8.816 49.116 0.50 17.03 12 ASP B N 1
ATOM 789 N N B ASP B 1 12 ? -4.799 8.784 48.953 0.50 13.72 12 ASP B N 1
ATOM 790 C CA A ASP B 1 12 ? -4.935 7.573 49.668 0.50 15.16 12 ASP B CA 1
ATOM 791 C CA B ASP B 1 12 ? -4.496 7.323 49.212 0.50 15.53 12 ASP B CA 1
ATOM 792 C C A ASP B 1 12 ? -4.546 6.688 48.527 0.50 13.01 12 ASP B C 1
ATOM 793 C C B ASP B 1 12 ? -4.360 6.371 47.982 0.50 14.83 12 ASP B C 1
ATOM 794 O O A ASP B 1 12 ? -4.752 7.020 47.344 0.50 14.01 12 ASP B O 1
ATOM 795 O O B ASP B 1 12 ? -4.671 6.757 46.855 0.50 14.45 12 ASP B O 1
ATOM 804 N N A VAL B 1 13 ? -3.892 5.598 48.882 0.50 12.34 13 VAL B N 1
ATOM 805 N N B VAL B 1 13 ? -3.869 5.143 48.209 0.50 14.15 13 VAL B N 1
ATOM 806 C CA A VAL B 1 13 ? -3.329 4.719 47.883 0.50 11.85 13 VAL B CA 1
ATOM 807 C CA B VAL B 1 13 ? -3.547 4.199 47.117 0.50 14.56 13 VAL B CA 1
ATOM 808 C C A VAL B 1 13 ? -4.429 4.167 46.971 0.50 12.61 13 VAL B C 1
ATOM 809 C C B VAL B 1 13 ? -4.794 3.749 46.374 0.50 14.69 13 VAL B C 1
ATOM 810 O O A VAL B 1 13 ? -4.279 4.165 45.750 0.50 13.26 13 VAL B O 1
ATOM 811 O O B VAL B 1 13 ? -4.818 3.730 45.138 0.50 15.04 13 VAL B O 1
ATOM 818 N N A GLU B 1 14 ? -5.545 3.737 47.540 0.50 14.12 14 GLU B N 1
ATOM 819 N N B GLU B 1 14 ? -5.830 3.386 47.125 0.50 15.38 14 GLU B N 1
ATOM 820 C CA A GLU B 1 14 ? -6.591 3.111 46.717 0.50 14.89 14 GLU B CA 1
ATOM 821 C CA B GLU B 1 14 ? -7.082 2.982 46.522 0.50 15.67 14 GLU B CA 1
ATOM 822 C C A GLU B 1 14 ? -7.289 4.090 45.731 0.50 15.37 14 GLU B C 1
ATOM 823 C C B GLU B 1 14 ? -7.567 4.110 45.643 0.50 15.67 14 GLU B C 1
ATOM 824 O O A GLU B 1 14 ? -7.564 3.716 44.600 0.50 15.99 14 GLU B O 1
ATOM 825 O O B GLU B 1 14 ? -8.002 3.883 44.510 0.50 16.11 14 GLU B O 1
ATOM 836 N N . LYS B 1 15 ? -7.508 5.335 46.133 1.00 15.16 15 LYS B N 1
ATOM 837 C CA . LYS B 1 15 ? -8.019 6.410 45.269 1.00 15.45 15 LYS B CA 1
ATOM 838 C C . LYS B 1 15 ? -7.063 6.690 44.107 1.00 15.63 15 LYS B C 1
ATOM 839 O O . LYS B 1 15 ? -7.507 6.972 42.999 1.00 16.12 15 LYS B O 1
ATOM 845 N N . ALA B 1 16 ? -5.757 6.612 44.358 1.00 15.36 16 ALA B N 1
ATOM 846 C CA . ALA B 1 16 ? -4.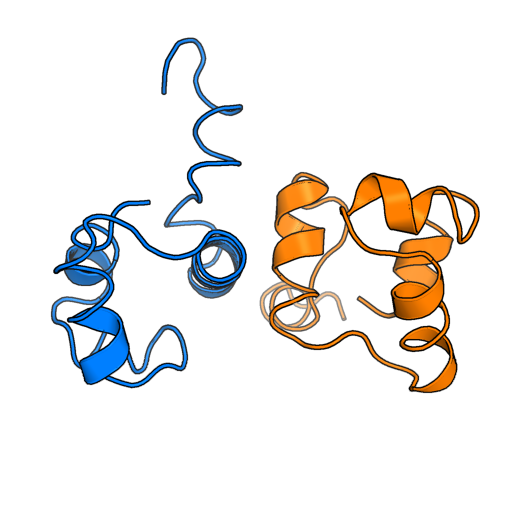769 6.791 43.296 1.00 15.73 16 ALA B CA 1
ATOM 847 C C . ALA B 1 16 ? -4.929 5.706 42.250 1.00 15.98 16 ALA B C 1
ATOM 848 O O . ALA B 1 16 ? -4.879 5.976 41.054 1.00 16.33 16 ALA B O 1
ATOM 850 N N . ALA B 1 17 ? -5.122 4.471 42.702 1.00 16.40 17 ALA B N 1
ATOM 851 C CA . ALA B 1 17 ? -5.251 3.342 41.798 1.00 17.47 17 ALA B CA 1
ATOM 852 C C . ALA B 1 17 ? -6.451 3.536 40.882 1.00 18.14 17 ALA B C 1
ATOM 853 O O . ALA B 1 17 ? -6.341 3.401 39.658 1.00 19.15 17 ALA B O 1
ATOM 855 N N . VAL B 1 18 ? -7.601 3.860 41.474 1.00 18.58 18 VAL B N 1
ATOM 856 C CA . VAL B 1 18 ? -8.791 4.184 40.686 1.00 18.55 18 VAL B CA 1
ATOM 857 C C . VAL B 1 18 ? -8.519 5.365 39.764 1.00 18.61 18 VAL B C 1
ATOM 858 O O . VAL B 1 18 ? -8.887 5.340 38.585 1.00 19.91 18 VAL B O 1
ATOM 862 N N . GLY B 1 19 ? -7.870 6.395 40.285 1.00 18.20 19 GLY B N 1
ATOM 863 C CA . GLY B 1 19 ? -7.599 7.603 39.529 1.00 18.56 19 GLY B CA 1
ATOM 864 C C . GLY B 1 19 ? -6.824 7.383 38.248 1.00 18.37 19 GLY B C 1
ATOM 865 O O . GLY B 1 19 ? -7.040 8.090 37.259 1.00 20.93 19 GLY B O 1
ATOM 866 N N . VAL B 1 20 ? -5.918 6.412 38.238 1.00 16.74 20 VAL B N 1
ATOM 867 C CA . VAL B 1 20 ? -5.052 6.235 37.070 1.00 17.50 20 VAL B CA 1
ATOM 868 C C . VAL B 1 20 ? -5.260 4.880 36.393 1.00 17.80 20 VAL B C 1
ATOM 869 O O . VAL B 1 20 ? -4.505 4.520 35.485 1.00 19.16 20 VAL B O 1
ATOM 873 N N . GLY B 1 21 ? -6.290 4.141 36.814 1.00 18.04 21 GLY B N 1
ATOM 874 C CA . GLY B 1 21 ? -6.682 2.915 36.128 1.00 18.22 21 GLY B CA 1
ATOM 875 C C . GLY B 1 21 ? -5.776 1.713 36.322 1.00 19.08 21 GLY B C 1
ATOM 876 O O . GLY B 1 21 ? -5.589 0.901 35.408 1.00 21.58 21 GLY B O 1
ATOM 877 N N . VAL B 1 22 ? -5.201 1.583 37.516 1.00 18.59 22 VAL B N 1
ATOM 878 C CA . VAL B 1 22 ? -4.410 0.408 37.846 1.00 17.88 22 VAL B CA 1
ATOM 879 C C . VAL B 1 22 ? -4.929 -0.202 39.127 1.00 18.23 22 VAL B C 1
ATOM 880 O O . VAL B 1 22 ? -5.786 0.376 39.801 1.00 19.56 22 VAL B O 1
ATOM 884 N N . THR B 1 23 ? -4.408 -1.367 39.471 1.00 18.28 23 THR B N 1
ATOM 885 C CA . THR B 1 23 ? -4.766 -1.989 40.735 1.00 18.50 23 THR B CA 1
ATOM 886 C C . THR B 1 23 ? -4.031 -1.331 41.896 1.00 16.97 23 THR B C 1
ATOM 887 O O . THR B 1 23 ? -2.908 -0.835 41.740 1.00 16.82 23 THR B O 1
ATOM 891 N N . PRO B 1 24 ? -4.634 -1.371 43.101 1.00 17.44 24 PRO B N 1
ATOM 892 C CA . PRO B 1 24 ? -3.862 -0.894 44.243 1.00 16.60 24 PRO B CA 1
ATOM 893 C C . PRO B 1 24 ? -2.551 -1.636 44.426 1.00 15.03 24 PRO B C 1
ATOM 894 O O . PRO B 1 24 ? -1.576 -1.024 44.816 1.00 13.94 24 PRO B O 1
ATOM 898 N N . GLY B 1 25 ? -2.509 -2.930 44.131 1.00 16.19 25 GLY B N 1
ATOM 899 C CA . GLY B 1 25 ? -1.297 -3.696 44.248 1.00 15.80 25 GLY B CA 1
ATOM 900 C C . GLY B 1 25 ? -0.176 -3.118 43.408 1.00 14.83 25 GLY B C 1
ATOM 901 O O . GLY B 1 25 ? 0.969 -3.154 43.823 1.00 15.02 25 GLY B O 1
ATOM 902 N N . ALA B 1 26 ? -0.493 -2.623 42.217 1.00 14.70 26 ALA B N 1
ATOM 903 C CA . ALA B 1 26 ? 0.515 -1.962 41.388 1.00 14.59 26 ALA B CA 1
ATOM 904 C C . ALA B 1 26 ? 1.116 -0.748 42.081 1.00 13.05 26 ALA B C 1
ATOM 905 O O . ALA B 1 26 ? 2.322 -0.556 42.090 1.00 12.91 26 ALA B O 1
ATOM 907 N N . VAL B 1 27 ? 0.266 0.078 42.664 1.00 12.39 27 VAL B N 1
ATOM 908 C CA . VAL B 1 27 ? 0.734 1.285 43.323 1.00 11.87 27 VAL B CA 1
ATOM 909 C C . VAL B 1 27 ? 1.640 0.937 44.516 1.00 11.84 27 VAL B C 1
ATOM 910 O O . VAL B 1 27 ? 2.682 1.534 44.704 1.00 11.58 27 VAL B O 1
ATOM 914 N N . TYR B 1 28 ? 1.252 -0.059 45.310 1.00 11.48 28 TYR B N 1
ATOM 915 C CA . TYR B 1 28 ? 2.094 -0.508 46.422 1.00 11.98 28 TYR B CA 1
ATOM 916 C C . TYR B 1 28 ? 3.429 -1.047 45.921 1.00 12.53 28 TYR B C 1
ATOM 917 O O . TYR B 1 28 ? 4.463 -0.800 46.558 1.00 13.06 28 TYR B O 1
ATOM 926 N N A GLN B 1 29 ? 3.424 -1.769 44.800 0.50 12.66 29 GLN B N 1
ATOM 927 N N B GLN B 1 29 ? 3.422 -1.751 44.793 0.50 12.50 29 GLN B N 1
ATOM 928 C CA A GLN B 1 29 ? 4.678 -2.246 44.204 0.50 13.47 29 GLN B CA 1
ATOM 929 C CA B GLN B 1 29 ? 4.670 -2.249 44.216 0.50 13.44 29 GLN B CA 1
ATOM 930 C C A GLN B 1 29 ? 5.570 -1.052 43.852 0.50 12.31 29 GLN B C 1
ATOM 931 C C B GLN B 1 29 ? 5.574 -1.086 43.795 0.50 12.44 29 GLN B C 1
ATOM 932 O O A GLN B 1 29 ? 6.767 -1.036 44.162 0.50 12.51 29 GLN B O 1
ATOM 933 O O B GLN B 1 29 ? 6.794 -1.136 43.981 0.50 12.85 29 GLN B O 1
ATOM 944 N N . TRP B 1 30 ? 4.987 -0.030 43.235 1.00 11.80 30 TRP B N 1
ATOM 945 C CA . TRP B 1 30 ? 5.775 1.146 42.867 1.00 11.03 30 TRP B CA 1
ATOM 946 C C . TRP B 1 30 ? 6.368 1.818 44.096 1.00 11.18 30 TRP B C 1
ATOM 947 O O . TRP B 1 30 ? 7.531 2.216 44.086 1.00 11.31 30 TRP B O 1
ATOM 958 N N . LEU B 1 31 ? 5.560 1.955 45.146 1.00 10.98 31 LEU B N 1
ATOM 959 C CA . LEU B 1 31 ? 6.070 2.535 46.412 1.00 11.16 31 LEU B CA 1
ATOM 960 C C . LEU B 1 31 ? 7.282 1.786 46.934 1.00 12.26 31 LEU B C 1
ATOM 961 O O . LEU B 1 31 ? 8.278 2.378 47.295 1.00 12.80 31 LEU B O 1
ATOM 966 N N . GLN B 1 32 ? 7.196 0.473 46.940 1.00 12.40 32 GLN B N 1
ATOM 967 C CA . GLN B 1 32 ? 8.297 -0.309 47.472 1.00 13.71 32 GLN B CA 1
ATOM 968 C C . GLN B 1 32 ? 9.505 -0.349 46.546 1.00 13.70 32 GLN B C 1
ATOM 969 O O . GLN B 1 32 ? 10.630 -0.452 47.012 1.00 16.06 32 GLN B O 1
ATOM 975 N N . ALA B 1 33 ? 9.273 -0.214 45.250 1.00 13.45 33 ALA B N 1
ATOM 976 C CA . ALA B 1 33 ? 10.354 -0.136 44.278 1.00 13.70 33 ALA B CA 1
ATOM 977 C C . ALA B 1 33 ? 11.027 1.216 44.283 1.00 13.61 33 ALA B C 1
ATOM 978 O O . ALA B 1 33 ? 12.143 1.351 43.794 1.00 14.94 33 ALA B O 1
ATOM 980 N N . GLY B 1 34 ? 10.351 2.230 44.793 1.00 13.64 34 GLY B N 1
ATOM 981 C CA . GLY B 1 34 ? 10.845 3.593 44.746 1.00 13.55 34 GLY B CA 1
ATOM 982 C C . GLY B 1 34 ? 10.735 4.227 43.375 1.00 13.24 34 GLY B C 1
ATOM 983 O O . GLY B 1 34 ? 11.420 5.211 43.106 1.00 14.77 34 GLY B O 1
ATOM 984 N N A GLU B 1 35 ?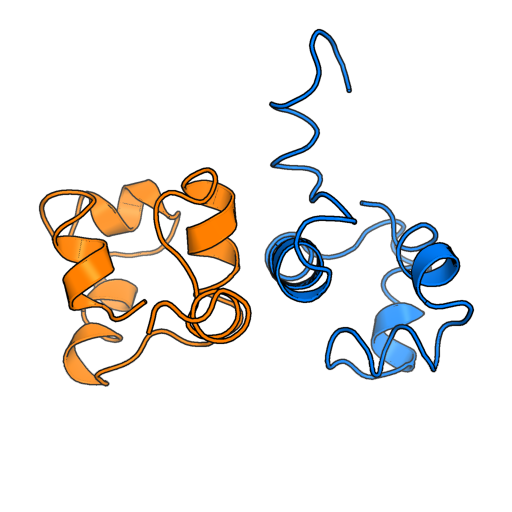 9.885 3.694 42.512 0.50 11.61 35 GLU B N 1
ATOM 985 N N B GLU B 1 35 ? 9.904 3.659 42.494 0.50 13.10 35 GLU B N 1
ATOM 986 C CA A GLU B 1 35 ? 9.701 4.305 41.209 0.50 11.81 35 GLU B CA 1
ATOM 987 C CA B GLU B 1 35 ? 9.833 4.101 41.091 0.50 12.76 35 GLU B CA 1
ATOM 988 C C A GLU B 1 35 ? 8.477 3.726 40.556 0.50 10.79 35 GLU B C 1
ATOM 989 C C B GLU B 1 35 ? 8.557 3.625 40.417 0.50 11.30 35 GLU B C 1
ATOM 990 O O A GLU B 1 35 ? 8.034 2.630 40.872 0.50 10.81 35 GLU B O 1
ATOM 991 O O B GLU B 1 35 ? 8.166 2.465 40.552 0.50 11.25 35 GLU B O 1
ATOM 1002 N N . ILE B 1 36 ? 7.933 4.533 39.665 1.00 10.95 36 ILE B N 1
ATOM 1003 C CA . ILE B 1 36 ? 6.853 4.178 38.756 1.00 10.68 36 ILE B CA 1
ATOM 1004 C C . ILE B 1 36 ? 7.491 3.943 37.378 1.00 10.84 36 ILE B C 1
ATOM 1005 O O . ILE B 1 36 ? 8.313 4.756 36.922 1.00 11.06 36 ILE B O 1
ATOM 1010 N N . PRO B 1 37 ? 7.134 2.854 36.679 1.00 12.10 37 PRO B N 1
ATOM 1011 C CA . PRO B 1 37 ? 7.691 2.603 35.333 1.00 13.77 37 PRO B CA 1
ATOM 1012 C C . PRO B 1 37 ? 7.436 3.776 34.390 1.00 13.28 37 PRO B C 1
ATOM 1013 O O . PRO B 1 37 ? 6.402 4.429 34.490 1.00 11.72 37 PRO B O 1
ATOM 1017 N N . PRO B 1 38 ? 8.376 4.052 33.475 1.00 14.89 38 PRO B N 1
ATOM 1018 C CA . PRO B 1 38 ? 8.246 5.245 32.629 1.00 14.18 38 PRO B CA 1
ATOM 1019 C C . PRO B 1 38 ? 6.961 5.371 31.798 1.00 13.13 38 PRO B C 1
ATOM 1020 O O . PRO B 1 38 ? 6.397 6.463 31.720 1.00 12.47 38 PRO B O 1
ATOM 1024 N N A LEU B 1 39 ? 6.526 4.312 31.102 0.50 13.48 39 LEU B N 1
ATOM 1025 N N B LEU B 1 39 ? 6.474 4.256 31.249 0.50 14.85 39 LEU B N 1
ATOM 1026 C CA A LEU B 1 39 ? 5.332 4.459 30.263 0.50 12.86 39 LEU B CA 1
ATOM 1027 C CA B LEU B 1 39 ? 5.241 4.253 30.464 0.50 14.55 39 LEU B CA 1
ATOM 1028 C C A LEU B 1 39 ? 4.175 4.776 31.158 0.50 11.61 39 LEU B C 1
ATOM 1029 C C B LEU B 1 39 ? 4.038 4.593 31.346 0.50 13.19 39 LEU B C 1
ATOM 1030 O O A LEU B 1 39 ? 3.317 5.597 30.826 0.50 12.21 39 LEU B O 1
ATOM 1031 O O B LEU B 1 39 ? 3.120 5.298 30.923 0.50 13.52 39 LEU B O 1
ATOM 1040 N N A ARG B 1 40 ? 4.167 4.119 32.311 0.49 11.48 40 ARG B N 1
ATOM 1041 N N B ARG B 1 40 ? 4.054 4.100 32.580 0.50 12.31 40 ARG B N 1
ATOM 1042 C CA A ARG B 1 40 ? 3.105 4.330 33.255 0.49 10.39 40 ARG B CA 1
ATOM 1043 C CA B ARG B 1 40 ? 2.980 4.409 33.509 0.50 12.05 40 ARG B CA 1
ATOM 1044 C C A ARG B 1 40 ? 3.096 5.776 33.714 0.49 8.96 40 ARG B C 1
ATOM 1045 C C B ARG B 1 40 ? 3.069 5.858 33.972 0.50 10.36 40 ARG B C 1
ATOM 1046 O O A ARG B 1 40 ? 2.034 6.386 33.788 0.49 9.69 40 ARG B O 1
ATOM 1047 O O B ARG B 1 40 ? 2.044 6.476 34.231 0.50 9.97 40 ARG B O 1
ATOM 1062 N N A GLN B 1 41 ? 4.260 6.345 34.028 0.50 8.92 41 GLN B N 1
ATOM 1063 N N B GLN B 1 41 ? 4.278 6.411 34.084 0.50 9.61 41 GLN B N 1
ATOM 1064 C CA A GLN B 1 41 ? 4.283 7.749 34.422 0.50 9.26 41 GLN B CA 1
ATOM 1065 C CA B GLN B 1 41 ? 4.402 7.829 34.419 0.50 10.00 41 GLN B CA 1
ATOM 1066 C C A GLN B 1 41 ? 3.612 8.615 33.368 0.50 8.65 41 GLN B C 1
ATOM 1067 C C B GLN B 1 41 ? 3.732 8.708 33.369 0.50 9.00 41 GLN B C 1
ATOM 1068 O O A GLN B 1 41 ? 2.836 9.505 33.704 0.50 8.64 41 GLN B O 1
ATOM 1069 O O B GLN B 1 41 ? 3.104 9.706 33.705 0.50 7.89 41 GLN B O 1
ATOM 1080 N N . SER B 1 42 ? 3.935 8.395 32.097 1.00 8.58 42 SER B N 1
ATOM 1081 C CA . SER B 1 42 ? 3.309 9.174 31.028 1.00 9.21 42 SER B CA 1
ATOM 1082 C C . SER B 1 42 ? 1.799 9.046 31.054 1.00 8.98 42 SER B C 1
ATOM 1083 O O . SER B 1 42 ? 1.092 10.011 30.856 1.00 9.32 42 SER B O 1
ATOM 1086 N N . ASP B 1 43 ? 1.301 7.840 31.285 1.00 9.44 43 ASP B N 1
ATOM 1087 C CA . ASP B 1 43 ? -0.133 7.641 31.314 1.00 10.09 43 ASP B CA 1
ATOM 1088 C C . ASP B 1 43 ? -0.745 8.373 32.502 1.00 9.36 43 ASP B C 1
ATOM 1089 O O . ASP B 1 43 ? -1.838 8.922 32.365 1.00 10.12 43 ASP B O 1
ATOM 1094 N N . ILE B 1 44 ? -0.087 8.373 33.652 1.00 9.38 44 ILE B N 1
ATOM 1095 C CA . ILE B 1 44 ? -0.570 9.149 34.795 1.00 9.54 44 ILE B CA 1
ATOM 1096 C C . ILE B 1 44 ? -0.620 10.634 34.476 1.00 9.09 44 ILE B C 1
ATOM 1097 O O . ILE B 1 44 ? -1.589 11.314 34.796 1.00 9.45 44 ILE B O 1
ATOM 1102 N N . GLU B 1 45 ? 0.437 11.133 33.846 1.00 8.66 45 GLU B N 1
ATOM 1103 C CA . GLU B 1 45 ? 0.504 12.537 33.461 1.00 8.85 45 GLU B CA 1
ATOM 1104 C C . GLU B 1 45 ? -0.677 12.900 32.548 1.00 8.61 45 GLU B C 1
ATOM 1105 O O . GLU B 1 45 ? -1.358 13.895 32.772 1.00 9.49 45 GLU B O 1
ATOM 1111 N N . VAL B 1 46 ? -0.957 12.073 31.553 1.00 8.49 46 VAL B N 1
ATOM 1112 C CA . VAL B 1 46 ? -2.033 12.371 30.643 1.00 9.43 46 VAL B CA 1
ATOM 1113 C C . VAL B 1 46 ? -3.390 12.216 31.342 1.00 9.63 46 VAL B C 1
ATOM 1114 O O . VAL B 1 46 ? -4.272 13.060 31.184 1.00 10.25 46 VAL B O 1
ATOM 1118 N N . ARG B 1 47 ? -3.591 11.139 32.108 1.00 10.21 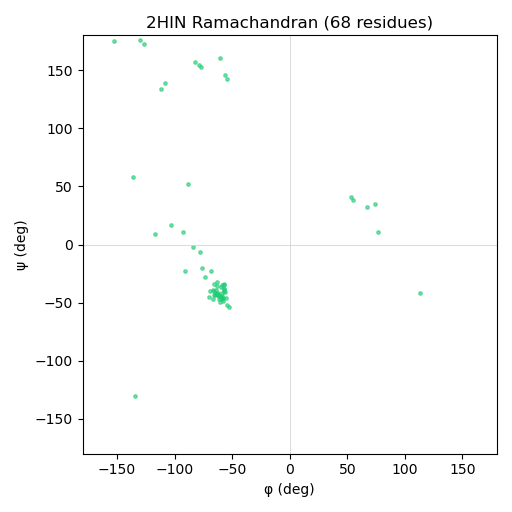47 ARG B N 1
ATOM 1119 C CA . ARG B 1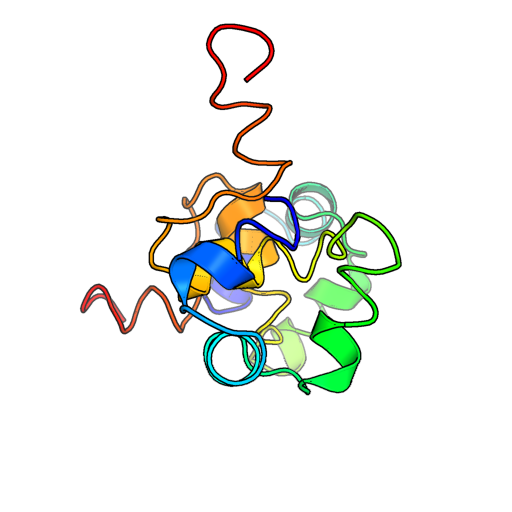 47 ? -4.895 10.889 32.706 1.00 11.19 47 ARG B CA 1
ATOM 1120 C C . ARG B 1 47 ? -5.253 11.898 33.788 1.00 11.05 47 ARG B C 1
ATOM 1121 O O . ARG B 1 47 ? -6.429 12.057 34.084 1.00 13.85 47 ARG B O 1
ATOM 1129 N N . THR B 1 48 ? -4.265 12.557 34.387 1.00 10.50 48 THR B N 1
ATOM 1130 C CA . THR B 1 48 ? -4.477 13.635 35.354 1.00 10.79 48 THR B CA 1
ATOM 1131 C C . THR B 1 48 ? -4.475 15.009 34.671 1.00 10.64 48 THR B C 1
ATOM 1132 O O . THR B 1 48 ? -4.432 16.028 35.370 1.00 11.13 48 THR B O 1
ATOM 1136 N N . ALA B 1 49 ? -4.515 15.048 33.332 1.00 10.60 49 ALA B N 1
ATOM 1137 C CA . ALA B 1 49 ? -4.508 16.324 32.600 1.00 11.02 49 ALA B CA 1
ATOM 1138 C C . ALA B 1 49 ? -3.320 17.196 33.032 1.00 10.20 49 ALA B C 1
ATOM 1139 O O . ALA B 1 49 ? -3.419 18.410 33.185 1.00 11.07 49 ALA B O 1
ATOM 1141 N N . TYR B 1 50 ? -2.197 16.533 33.202 1.00 9.39 50 TYR B N 1
ATOM 1142 C CA . TYR B 1 50 ? -0.887 17.118 33.430 1.00 10.07 50 TYR B CA 1
ATOM 1143 C C . TYR B 1 50 ? -0.701 17.629 34.853 1.00 10.21 50 TYR B C 1
ATOM 1144 O O . TYR B 1 50 ? 0.290 18.289 35.147 1.00 11.48 50 TYR B O 1
ATOM 1153 N N . LYS B 1 51 ? -1.616 17.306 35.765 1.00 10.34 51 LYS B N 1
ATOM 1154 C CA . LYS B 1 51 ? -1.437 17.719 37.168 1.00 11.21 51 LYS B CA 1
ATOM 1155 C C . LYS B 1 51 ? -0.238 17.045 37.817 1.00 11.13 51 LYS B C 1
ATOM 1156 O O . LYS B 1 51 ? 0.418 17.661 38.658 1.00 14.02 51 LYS B O 1
ATOM 1162 N N . LEU B 1 52 ? 0.037 15.809 37.437 1.00 10.40 52 LEU B N 1
ATOM 1163 C CA . LEU B 1 52 ? 1.253 15.108 37.847 1.00 10.70 52 LEU B CA 1
ATOM 1164 C C . LEU B 1 52 ? 2.173 15.006 36.631 1.00 10.67 52 LEU B C 1
ATOM 1165 O O . LEU B 1 52 ? 1.693 14.715 35.523 1.00 12.54 52 LEU B O 1
ATOM 1170 N N . LYS B 1 53 ? 3.463 15.218 36.834 1.00 10.48 53 LYS B N 1
ATOM 1171 C CA . LYS B 1 53 ? 4.424 15.206 35.733 1.00 10.89 53 LYS B CA 1
ATOM 1172 C C . LYS B 1 53 ? 5.360 14.033 35.823 1.00 10.27 53 LYS B C 1
ATOM 1173 O O . LYS B 1 53 ? 5.927 13.727 36.896 1.00 10.64 53 LYS B O 1
ATOM 1179 N N . SER B 1 54 ? 5.549 13.370 34.687 1.00 9.45 54 SER B N 1
ATOM 1180 C CA . SER B 1 54 ? 6.572 12.362 34.562 1.00 9.80 54 SER B CA 1
ATOM 1181 C C . SER B 1 54 ? 7.949 12.956 34.801 1.00 9.75 54 SER B C 1
ATOM 1182 O O . SER B 1 54 ? 8.160 14.157 34.677 1.00 10.05 54 SER B O 1
ATOM 1185 N N . ASP B 1 55 ? 8.897 12.087 35.111 1.00 10.49 55 ASP B N 1
ATOM 1186 C CA . ASP B 1 55 ? 10.290 12.505 35.215 1.00 11.43 55 ASP B CA 1
ATOM 1187 C C . ASP B 1 55 ? 10.758 13.170 33.914 1.00 11.31 55 ASP B C 1
ATOM 1188 O O . ASP B 1 55 ? 1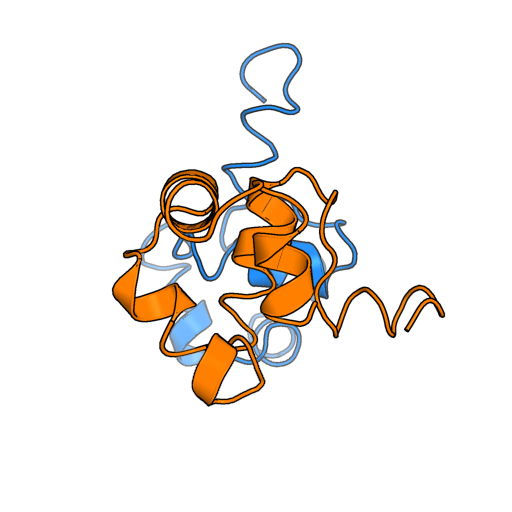1.469 14.162 33.964 1.00 11.89 55 ASP B O 1
ATOM 1193 N N . PHE B 1 56 ? 10.359 12.621 32.766 1.00 10.22 56 PHE B N 1
ATOM 1194 C CA . PHE B 1 56 ? 10.658 13.199 31.455 1.00 10.40 56 PHE B CA 1
ATOM 1195 C C . PHE B 1 56 ? 10.223 14.659 31.404 1.00 9.76 56 PHE B C 1
ATOM 1196 O O . PHE B 1 56 ? 11.019 15.552 31.074 1.00 10.29 56 PHE B O 1
ATOM 1204 N N . THR B 1 57 ? 8.969 14.915 31.728 1.00 9.57 57 THR B N 1
ATOM 1205 C CA . THR B 1 57 ? 8.447 16.278 31.647 1.00 9.59 57 THR B CA 1
ATOM 1206 C C . THR B 1 57 ? 9.116 17.192 32.641 1.00 9.49 57 THR B C 1
ATOM 1207 O O . THR B 1 57 ? 9.426 18.346 32.344 1.00 9.92 57 THR B O 1
ATOM 1211 N N . SER B 1 58 ? 9.361 16.692 33.844 1.00 9.92 58 SER B N 1
ATOM 1212 C CA . SER B 1 58 ? 9.995 17.504 34.874 1.00 10.81 58 SER B CA 1
ATOM 1213 C C . SER B 1 58 ? 11.377 17.948 34.417 1.00 10.26 58 SER B C 1
ATOM 1214 O O . SER B 1 58 ? 11.780 19.072 34.669 1.00 11.58 58 SER B O 1
ATOM 1217 N N A GLN B 1 59 ? 12.134 17.050 33.797 0.50 10.82 59 GLN B N 1
ATOM 1218 N N B GLN B 1 59 ? 12.114 17.065 33.761 0.50 10.72 59 GLN B N 1
ATOM 1219 C CA A GLN B 1 59 ? 13.450 17.419 33.258 0.50 11.41 59 GLN B CA 1
ATOM 1220 C CA B GLN B 1 59 ? 13.446 17.409 33.251 0.50 11.27 59 GLN B CA 1
ATOM 1221 C C A GLN B 1 59 ? 13.287 18.482 32.171 0.50 10.31 59 GLN B C 1
ATOM 1222 C C B GLN B 1 59 ? 13.375 18.409 32.095 0.50 10.26 59 GLN B C 1
ATOM 1223 O O A GLN B 1 59 ? 13.906 19.544 32.237 0.50 10.24 59 GLN B O 1
ATOM 1224 O O B GLN B 1 59 ? 14.187 19.322 32.001 0.50 10.42 59 GLN B O 1
ATOM 1235 N N . ARG B 1 60 ? 12.421 18.228 31.189 1.00 9.79 60 ARG B N 1
ATOM 1236 C CA . ARG B 1 60 ? 12.199 19.177 30.111 1.00 9.94 60 ARG B CA 1
ATOM 1237 C C . ARG B 1 60 ? 11.867 20.552 30.655 1.00 9.36 60 ARG B C 1
ATOM 1238 O O . ARG B 1 60 ? 12.326 21.569 30.134 1.00 10.62 60 ARG B O 1
ATOM 1246 N N . MET B 1 61 ? 11.022 20.600 31.664 1.00 9.72 61 MET B N 1
ATOM 1247 C CA . MET B 1 61 ? 10.524 21.834 32.238 1.00 10.39 61 MET B CA 1
ATOM 1248 C C . MET B 1 61 ? 11.447 22.473 33.285 1.00 11.14 61 MET B C 1
ATOM 1249 O O . MET B 1 61 ? 11.139 23.540 33.802 1.00 13.18 61 MET B O 1
ATOM 1254 N N . GLY B 1 62 ? 12.556 21.836 33.597 1.00 11.07 62 GLY B N 1
ATOM 1255 C CA . GLY B 1 62 ? 13.488 22.379 34.574 1.00 13.04 62 GLY B CA 1
ATOM 1256 C C . GLY B 1 62 ? 12.935 22.419 35.987 1.00 14.45 62 GLY B C 1
ATOM 1257 O O . GLY B 1 62 ? 13.308 23.293 36.779 1.00 16.45 62 GLY B O 1
ATOM 1258 N N . LYS B 1 63 ? 12.082 21.456 36.332 1.00 15.08 63 LYS B N 1
ATOM 1259 C CA . LYS B 1 63 ? 11.302 21.462 37.596 1.00 17.05 63 LYS B CA 1
ATOM 1260 C C . LYS B 1 63 ? 11.328 20.094 38.241 1.00 18.69 63 LYS B C 1
ATOM 1261 O O . LYS B 1 63 ? 10.292 19.462 38.501 1.00 20.97 63 LYS B O 1
ATOM 1267 N N . GLU B 1 64 ? 12.528 19.638 38.519 1.00 19.38 64 GLU B N 1
ATOM 1268 C CA . GLU B 1 64 ? 12.731 18.305 39.041 1.00 20.93 64 GLU B CA 1
ATOM 1269 C C . GLU B 1 64 ? 12.622 18.236 40.564 1.00 23.82 64 GLU B C 1
ATOM 1270 O O . GLU B 1 64 ? 12.349 19.241 41.217 1.00 26.90 64 GLU B O 1
#

Sequence (130 aa):
MKKPEEEELVRHFGDVEEKAAVGGVVGVTPGAVYQQWLQAGGEEIPPLLRRQQSDIEVRTAYKKLKKSDFTSSQQRRMMGGKEGHMKPEELVRHHFFGGDDVVEEKAAVGVGVTPGAVYQQWLQAGEEIPPLLRRQQSDIEVRTAYKLKSDFTSQQRMGKE

Solvent-accessible surface area: 7706 Å² total; per-residue (Å²): 6,99,0,110,73,0,29,203,72,52,50,61,14,118,109,0,2,122,28,4,65,28,88,64,40,27,0,125,128,22,44,160,68,37,104,2,60,104,63,49,10,3,3,0,0,0,86,14,45,43,147,15,51,3,67,43,18,30,108,148,123,16,216,153,67,134,9,101,0,100,90,0,25,216,73,48,54,65,22,85,124,0,1,131,28,2,62,25,89,50,46,27,0,108,125,12,46,167,66,37,104,1,64,82,54,59,11,0,14,0,0,1,106,9,68,42,138,17,65,3,66,70,0,19,126,109,95,61,153,163

Radius of gyration: 15.27 Å; Cα contacts (8 Å, |Δi|>4): 197; chains: 2; bounding box: 31×26×41 Å

Secondary structure (DSSP, 8-state):
--HHHHHHHHSSHHHHHHHHTS-HHHHHHHHHHTS--HHHHHHHHHHTTTSS--HHHHHHS-SS--/--HHHHHHHHSSHHHHHHHHTS-HHHHHHHHHHTS--HHHHHHHHHHTTTSS--HHHHHHTT--

InterPro domains:
  IPR010982 Lambda repressor-like, DNA-binding domain superfamily [G3DSA:1.10.260.40] (1-71)
  IPR010982 Lambda repressor-like, DNA-binding domain superfamily [SSF47413] (1-59)

Organism: NCBI:txid40631

B-factor: mean 15.49, std 6.1, range [7.72, 47.11]

Foldseek 3Di:
DWLVVLCVVQVHLCSSCVLQPHDSVVSVVSNVVRHDPQVSQVSNCVSVVNPRHGCVCQCPVDPHRD/DWLVVLQVVQVHLCRSCVQQVHDSVLSVVRNVVRHDDQVSQVSSCVSVVNPHHGPVVCVVVVND